Protein AF-A0A1G9JLZ9-F1 (afdb_monomer)

Solvent-accessible surface area (backbone atoms only — not comparable to full-atom values): 5980 Å² total; per-residue (Å²): 136,83,81,72,83,69,82,72,76,79,80,68,95,63,79,47,75,65,56,54,49,48,47,47,46,58,62,64,36,77,66,38,57,78,72,35,96,58,37,67,63,52,47,47,52,51,49,51,51,53,50,55,42,47,72,75,42,75,83,40,65,69,58,53,49,48,54,51,50,44,52,74,72,15,72,65,51,43,52,50,57,49,56,68,54,56,77,74,61,74,79,76,82,76,78,130

Sequence (96 aa):
MEPYGLRALRRLGGATPQERNWARITLLDPAARRLFVDWEAKASDVVGHLRLDAGLHVADPLLAALVGELSMKSADFRRLWAAHDVKRDWSAATRD

Radius of gyration: 15.08 Å; Cα contacts (8 Å, |Δi|>4): 53; chains: 1; bounding box: 37×41×34 Å

Organism: NCBI:txid633440

Foldseek 3Di:
DDPDPPVPVPDDDADDPVLLVVLCCLFQPPVNVVVDPCSLVVNLVSLVVLVVRCVVCVPDVVSVVSLVVSCVRGPSSVVSNVVVVCVVPPPPPDDD

Nearest PDB structures (foldseek):
  6z3m-assembly3_O  TM=4.760E-01  e=6.001E+00  Homo sapiens
  7p3w-assembly1_G  TM=2.735E-01  e=9.515E+00  Acinetobacter baumannii ATCC 17978

InterPro domains:
  IPR041413 MmyB-like transcription regulator ligand binding [PF17765] (11-90)

pLDDT: mean 72.27, std 16.94, range [36.22, 91.0]

Secondary structure (DSSP, 8-state):
-----TTS-TTSSS--HHHHHHHHHHHH-TTHHHH-TTHHHHHHHHHHHHHHHHHH-TT-HHHHHHHHHHHHH-HHHHHHHHHHHHTTSTTSS---

Mean predicted aligned error: 10.76 Å

Structure (mmCIF, N/CA/C/O backbone):
data_AF-A0A1G9JLZ9-F1
#
_entry.id   AF-A0A1G9JLZ9-F1
#
loop_
_atom_site.group_PDB
_atom_site.id
_atom_site.type_symbol
_atom_site.label_atom_id
_atom_site.label_alt_id
_atom_site.label_comp_id
_atom_site.label_asym_id
_atom_site.label_entity_id
_atom_site.label_seq_id
_atom_site.pdbx_PDB_ins_code
_atom_site.Cartn_x
_atom_site.Cartn_y
_atom_site.Cartn_z
_atom_site.occupancy
_atom_site.B_iso_or_equiv
_atom_site.auth_seq_id
_atom_site.auth_comp_id
_atom_site.auth_asym_id
_atom_site.auth_atom_id
_atom_site.pdbx_PDB_model_num
ATOM 1 N N . MET A 1 1 ? -23.774 2.388 -14.993 1.00 41.47 1 MET A N 1
ATOM 2 C CA . MET A 1 1 ? -22.897 2.596 -13.824 1.00 41.47 1 MET A CA 1
ATOM 3 C C . MET A 1 1 ? -21.502 2.200 -14.273 1.00 41.47 1 MET A C 1
ATOM 5 O O . MET A 1 1 ? -21.123 1.049 -14.141 1.00 41.47 1 MET A O 1
ATOM 9 N N . GLU A 1 2 ? -20.825 3.119 -14.959 1.00 36.22 2 GLU A N 1
ATOM 10 C CA . GLU A 1 2 ? -19.476 2.906 -15.502 1.00 36.22 2 GLU A CA 1
ATOM 11 C C . GLU A 1 2 ? -18.484 2.899 -14.325 1.00 36.22 2 GLU A C 1
ATOM 13 O O . GLU A 1 2 ? -18.389 3.916 -13.630 1.00 36.22 2 GLU A O 1
ATOM 18 N N . PRO A 1 3 ? -17.790 1.787 -14.019 1.00 44.75 3 PRO A N 1
ATOM 19 C CA . PRO A 1 3 ? -16.928 1.728 -12.854 1.00 44.75 3 PRO A CA 1
ATOM 20 C C . PRO A 1 3 ? -15.612 2.419 -13.203 1.00 44.75 3 PRO A C 1
ATOM 22 O O . PRO A 1 3 ? -14.842 1.928 -14.018 1.00 44.75 3 PRO A O 1
ATOM 25 N N . TYR A 1 4 ? -15.388 3.580 -12.589 1.00 50.56 4 TYR A N 1
ATOM 26 C CA . TYR A 1 4 ? -14.087 4.228 -12.429 1.00 50.56 4 TYR A CA 1
ATOM 27 C C . TYR A 1 4 ? -13.182 4.174 -13.666 1.00 50.56 4 TYR A C 1
ATOM 29 O O . TYR A 1 4 ? -12.322 3.304 -13.800 1.00 50.56 4 TYR A O 1
ATOM 37 N N . GLY A 1 5 ? -13.343 5.177 -14.534 1.00 40.62 5 GLY A N 1
ATOM 38 C CA . GLY A 1 5 ? -12.461 5.500 -15.657 1.00 40.62 5 GLY A CA 1
ATOM 39 C C . GLY A 1 5 ? -11.018 5.833 -15.245 1.00 40.62 5 GLY A C 1
ATOM 40 O O . GLY A 1 5 ? -10.514 6.919 -15.513 1.00 40.62 5 GLY A O 1
ATOM 41 N N . LEU A 1 6 ? -10.317 4.864 -14.658 1.00 50.72 6 LEU A N 1
ATOM 42 C CA . LEU A 1 6 ? -8.906 4.899 -14.265 1.00 50.72 6 LEU A CA 1
ATOM 43 C C . LEU A 1 6 ? -7.952 4.699 -15.452 1.00 50.72 6 LEU A C 1
ATOM 45 O O . LEU A 1 6 ? -6.741 4.612 -15.281 1.00 50.72 6 LEU A O 1
ATOM 49 N N . ARG A 1 7 ? -8.464 4.697 -16.688 1.00 48.69 7 ARG A N 1
ATOM 50 C CA . ARG A 1 7 ? -7.626 4.721 -17.896 1.00 48.69 7 ARG A CA 1
ATOM 51 C C . ARG A 1 7 ? -7.025 6.102 -18.200 1.00 48.69 7 ARG A C 1
ATOM 53 O O . ARG A 1 7 ? -6.160 6.184 -19.069 1.00 48.69 7 ARG A O 1
ATOM 60 N N . ALA A 1 8 ? -7.421 7.158 -17.480 1.00 46.31 8 ALA A N 1
ATOM 61 C CA . ALA A 1 8 ? -6.963 8.529 -17.731 1.00 46.31 8 ALA A CA 1
ATOM 62 C C . ALA A 1 8 ? -5.862 9.056 -16.781 1.00 46.31 8 ALA A C 1
ATOM 64 O O . ALA A 1 8 ? -5.228 10.051 -17.116 1.00 46.31 8 ALA A O 1
ATOM 65 N N . LEU A 1 9 ? -5.537 8.385 -15.665 1.00 48.50 9 LEU A N 1
ATOM 66 C CA . LEU A 1 9 ? -4.440 8.811 -14.763 1.00 48.50 9 LEU A CA 1
ATOM 67 C C . LEU A 1 9 ? -3.040 8.359 -15.232 1.00 48.50 9 LEU A C 1
ATOM 69 O O . LEU A 1 9 ? -2.060 8.395 -14.496 1.00 48.50 9 LEU A O 1
ATOM 73 N N . ARG A 1 10 ? -2.920 7.957 -16.499 1.00 46.97 10 ARG A N 1
ATOM 74 C CA . ARG A 1 10 ? -1.705 7.405 -17.110 1.00 46.97 10 ARG A CA 1
ATOM 75 C C . ARG A 1 10 ? -0.781 8.486 -17.689 1.00 46.97 10 ARG A C 1
ATOM 77 O O . ARG A 1 10 ? -0.418 8.384 -18.863 1.00 46.97 10 ARG A O 1
ATOM 84 N N . ARG A 1 11 ? -0.389 9.524 -16.931 1.00 44.38 11 ARG A N 1
ATOM 85 C CA . ARG A 1 11 ? 0.697 10.398 -17.438 1.00 44.38 11 ARG A CA 1
ATOM 86 C C . ARG A 1 11 ? 1.648 11.097 -16.466 1.00 44.38 11 ARG A C 1
ATOM 88 O O . ARG A 1 11 ? 2.628 11.632 -16.966 1.00 44.38 11 ARG A O 1
ATOM 95 N N . LEU A 1 12 ? 1.486 11.086 -15.147 1.00 40.50 12 LEU A N 1
ATOM 96 C CA . LEU A 1 12 ? 2.482 11.734 -14.280 1.00 40.50 12 LEU A CA 1
ATOM 97 C C . LEU A 1 12 ? 2.654 10.964 -12.969 1.00 40.50 12 LEU A C 1
ATOM 99 O O . LEU A 1 12 ? 1.774 10.994 -12.123 1.00 40.50 12 LEU A O 1
ATOM 103 N N . GLY A 1 13 ? 3.819 10.350 -12.777 1.00 49.09 13 GLY A N 1
ATOM 104 C CA . GLY A 1 13 ? 4.686 10.918 -11.751 1.00 49.09 13 GLY A CA 1
ATOM 105 C C . GLY A 1 13 ? 4.351 10.679 -10.282 1.00 49.09 13 GLY A C 1
ATOM 106 O O . GLY A 1 13 ? 4.620 11.590 -9.510 1.00 49.09 13 GLY A O 1
ATOM 107 N N . GLY A 1 14 ? 3.785 9.540 -9.886 1.00 54.97 14 GLY A N 1
ATOM 108 C CA . GLY A 1 14 ? 3.763 9.106 -8.487 1.00 54.97 14 GLY A CA 1
ATOM 109 C C . GLY A 1 14 ? 2.366 8.908 -7.912 1.00 54.97 14 GLY A C 1
ATOM 110 O O . GLY A 1 14 ? 1.458 9.707 -8.142 1.00 54.97 14 GLY A O 1
ATOM 111 N N . ALA A 1 15 ? 2.212 7.846 -7.119 1.00 60.59 15 ALA A N 1
ATOM 112 C CA . ALA A 1 15 ? 1.000 7.588 -6.357 1.00 60.59 15 ALA A CA 1
ATOM 113 C C . ALA A 1 15 ? 0.588 8.842 -5.571 1.00 60.59 15 ALA A C 1
ATOM 115 O O . ALA A 1 15 ? 1.348 9.361 -4.743 1.00 60.59 15 ALA A O 1
ATOM 116 N N . THR A 1 16 ? -0.630 9.316 -5.811 1.00 65.25 16 THR A N 1
ATOM 117 C CA . THR A 1 16 ? -1.213 10.451 -5.099 1.00 65.25 16 THR A CA 1
ATOM 118 C C . THR A 1 16 ? -1.244 10.176 -3.589 1.00 65.25 16 THR A C 1
ATOM 120 O O . THR A 1 16 ? -1.320 9.017 -3.162 1.00 65.25 16 THR A O 1
ATOM 123 N N . PRO A 1 17 ? -1.229 11.207 -2.724 1.00 66.19 17 PRO A N 1
ATOM 124 C CA . PRO A 1 17 ? -1.391 11.025 -1.277 1.00 66.19 17 PRO A CA 1
ATOM 125 C C . PRO A 1 17 ? -2.606 10.157 -0.910 1.00 66.19 17 PRO A C 1
ATOM 127 O O . PRO A 1 17 ? -2.571 9.397 0.056 1.00 66.19 17 PRO A O 1
ATOM 130 N N . GLN A 1 18 ? -3.664 10.234 -1.716 1.00 63.59 18 GLN A N 1
ATOM 131 C CA . GLN A 1 18 ? -4.880 9.445 -1.596 1.00 63.59 18 GLN A CA 1
ATOM 132 C C . GLN A 1 18 ? -4.625 7.957 -1.868 1.00 63.59 18 GLN A C 1
ATOM 134 O O . GLN A 1 18 ? -5.040 7.128 -1.062 1.00 63.59 18 GLN A O 1
ATOM 139 N N . GLU A 1 19 ? -3.907 7.606 -2.937 1.00 65.44 19 GLU A N 1
ATOM 140 C CA . GLU A 1 19 ? -3.526 6.215 -3.238 1.00 65.44 19 GLU A CA 1
ATOM 141 C C . GLU A 1 19 ? -2.606 5.632 -2.158 1.00 65.44 19 GLU A C 1
ATOM 143 O O . GLU A 1 19 ? -2.791 4.495 -1.716 1.00 65.44 19 GLU A O 1
ATOM 148 N N . ARG A 1 20 ? -1.669 6.438 -1.646 1.00 69.56 20 ARG A N 1
ATOM 149 C CA . ARG A 1 20 ? -0.782 6.043 -0.539 1.00 69.56 20 ARG A CA 1
ATOM 150 C C . ARG A 1 20 ? -1.554 5.789 0.755 1.00 69.56 20 ARG A C 1
ATOM 152 O O . ARG A 1 20 ? -1.274 4.827 1.470 1.00 69.56 20 ARG A O 1
ATOM 159 N N . ASN A 1 21 ? -2.544 6.628 1.054 1.00 75.00 21 ASN A N 1
ATOM 160 C CA . ASN A 1 21 ? -3.432 6.425 2.197 1.00 75.00 21 ASN A CA 1
ATOM 161 C C . ASN A 1 21 ? -4.307 5.182 2.020 1.00 75.00 21 ASN A C 1
ATOM 163 O O . ASN A 1 21 ? -4.458 4.409 2.962 1.00 75.00 21 ASN A O 1
ATOM 167 N N . TRP A 1 22 ? -4.811 4.936 0.812 1.00 75.50 22 TRP A N 1
ATOM 168 C CA . TRP A 1 22 ? -5.576 3.731 0.495 1.00 75.50 22 TRP A CA 1
ATOM 169 C C . TRP A 1 22 ? -4.774 2.446 0.695 1.00 75.50 22 TRP A C 1
ATOM 171 O O . TRP A 1 22 ? -5.311 1.470 1.227 1.00 75.50 22 TRP A O 1
ATOM 181 N N . ALA A 1 23 ? -3.486 2.447 0.340 1.00 80.69 23 ALA A N 1
ATOM 182 C CA . ALA A 1 23 ? -2.605 1.317 0.606 1.00 80.69 23 ALA A CA 1
ATOM 183 C C . ALA A 1 23 ? -2.440 1.052 2.107 1.00 80.69 23 ALA A C 1
ATOM 185 O O . ALA A 1 23 ? -2.571 -0.091 2.545 1.00 80.69 23 ALA A O 1
ATOM 186 N N . ARG A 1 24 ? -2.230 2.104 2.909 1.00 83.38 24 ARG A N 1
ATOM 187 C CA . ARG A 1 24 ? -2.156 1.980 4.373 1.00 83.38 24 ARG A CA 1
ATOM 188 C C . ARG A 1 24 ? -3.452 1.438 4.963 1.00 83.38 24 ARG A C 1
ATOM 190 O O . ARG A 1 24 ? -3.397 0.497 5.741 1.00 83.38 24 ARG A O 1
ATOM 197 N N . ILE A 1 25 ? -4.601 1.979 4.563 1.00 82.00 25 ILE A N 1
ATOM 198 C CA . ILE A 1 25 ? -5.910 1.523 5.052 1.00 82.00 25 ILE A CA 1
ATOM 199 C C . ILE A 1 25 ? -6.118 0.049 4.697 1.00 82.00 25 ILE A C 1
ATOM 201 O O . ILE A 1 25 ? -6.430 -0.758 5.560 1.00 82.00 25 ILE A O 1
ATOM 205 N N . THR A 1 26 ? -5.878 -0.335 3.444 1.00 82.81 26 THR A N 1
ATOM 206 C CA . THR A 1 26 ? -6.145 -1.707 2.991 1.00 82.81 26 THR A CA 1
ATOM 207 C C . THR A 1 26 ? -5.220 -2.731 3.659 1.00 82.81 26 THR A C 1
ATOM 209 O O . THR A 1 26 ? -5.666 -3.831 3.975 1.00 82.81 26 THR A O 1
ATOM 212 N N . LEU A 1 27 ? -3.942 -2.396 3.874 1.00 82.19 27 LEU A N 1
ATOM 213 C CA . LEU A 1 27 ? -2.911 -3.359 4.292 1.00 82.19 27 LEU A CA 1
ATOM 214 C C . LEU A 1 27 ? -2.548 -3.313 5.782 1.00 82.19 27 LEU A C 1
ATOM 216 O O . LEU A 1 27 ? -2.017 -4.306 6.285 1.00 82.19 27 LEU A O 1
ATOM 220 N N . LEU A 1 28 ? -2.773 -2.183 6.462 1.00 82.75 28 LEU A N 1
ATOM 221 C CA . LEU A 1 28 ? -2.418 -1.984 7.874 1.00 82.75 28 LEU A CA 1
ATOM 222 C C . LEU A 1 28 ? -3.629 -1.978 8.805 1.00 82.75 28 LEU A C 1
ATOM 224 O O . LEU A 1 28 ? -3.461 -2.285 9.983 1.00 82.75 28 LEU A O 1
ATOM 228 N N . ASP A 1 29 ? -4.823 -1.637 8.314 1.00 81.25 29 ASP A N 1
ATOM 229 C CA . ASP A 1 29 ? -6.022 -1.641 9.149 1.00 81.25 29 ASP A CA 1
ATOM 230 C C . ASP A 1 29 ? -6.623 -3.060 9.220 1.00 81.25 29 ASP A C 1
ATOM 232 O O . ASP A 1 29 ? -7.115 -3.582 8.213 1.00 81.25 29 ASP A O 1
ATOM 236 N N . PRO A 1 30 ? -6.635 -3.715 10.396 1.00 73.62 30 PRO A N 1
ATOM 237 C CA . PRO A 1 30 ? -7.268 -5.021 10.547 1.00 73.62 30 PRO A CA 1
ATOM 238 C C . PRO A 1 30 ? -8.785 -4.980 10.299 1.00 73.62 30 PRO A C 1
ATOM 240 O O . PRO A 1 30 ? -9.366 -6.009 9.946 1.00 73.62 30 PRO A O 1
ATOM 243 N N . ALA A 1 31 ? -9.440 -3.822 10.440 1.00 77.06 31 ALA A N 1
ATOM 244 C CA . ALA A 1 31 ? -10.852 -3.650 10.115 1.00 77.06 31 ALA A CA 1
ATOM 245 C C . ALA A 1 31 ? -11.107 -3.691 8.601 1.00 77.06 31 ALA A C 1
ATOM 247 O O . ALA A 1 31 ? -12.165 -4.165 8.182 1.00 77.06 31 ALA A O 1
ATOM 248 N N . ALA A 1 32 ? -10.131 -3.305 7.769 1.00 75.94 32 ALA A N 1
ATOM 249 C CA . ALA A 1 32 ? -10.259 -3.377 6.313 1.00 75.94 32 ALA A CA 1
ATOM 250 C C . ALA A 1 32 ? -10.490 -4.817 5.826 1.00 75.94 32 ALA A C 1
ATOM 252 O O . ALA A 1 32 ? -11.252 -5.034 4.884 1.00 75.94 32 ALA A O 1
ATOM 253 N N . ARG A 1 33 ? -9.931 -5.818 6.522 1.00 74.25 33 ARG A N 1
ATOM 254 C CA . ARG A 1 33 ? -10.174 -7.245 6.228 1.00 74.25 33 ARG A CA 1
ATOM 255 C C . ARG A 1 33 ? -11.629 -7.663 6.375 1.00 74.25 33 ARG A C 1
ATOM 257 O O . ARG A 1 33 ? -12.052 -8.614 5.735 1.00 74.25 33 ARG A O 1
ATOM 264 N N . ARG A 1 34 ? -12.375 -6.986 7.247 1.00 76.94 34 ARG A N 1
ATOM 265 C CA . ARG A 1 34 ? -13.797 -7.263 7.495 1.00 76.94 34 ARG A CA 1
ATOM 266 C C . ARG A 1 34 ? -14.711 -6.444 6.587 1.00 76.94 34 ARG A C 1
ATOM 268 O O . ARG A 1 34 ? -15.889 -6.757 6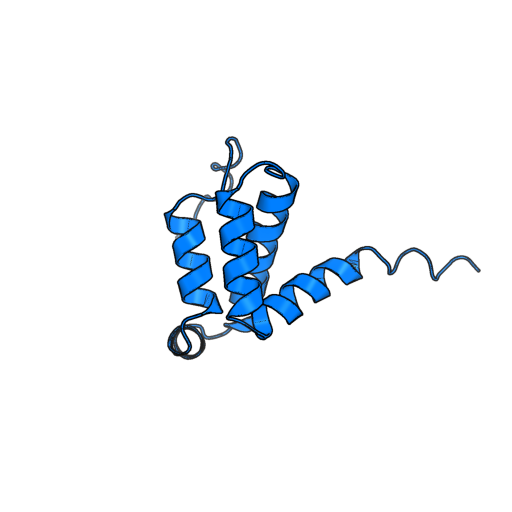.476 1.00 76.94 34 ARG A O 1
ATOM 275 N N . LEU A 1 35 ? -14.173 -5.391 5.977 1.00 76.12 35 LEU A N 1
ATOM 276 C CA . LEU A 1 35 ? -14.898 -4.452 5.123 1.00 76.12 35 LEU A CA 1
ATOM 277 C C . LEU A 1 35 ? -14.967 -4.921 3.666 1.00 76.12 35 LEU A C 1
ATOM 279 O O . LEU A 1 35 ? -15.942 -4.632 2.976 1.00 76.12 35 LEU A O 1
ATOM 283 N N . PHE A 1 36 ? -13.951 -5.649 3.200 1.00 70.81 36 PHE A N 1
ATOM 284 C CA . PHE A 1 36 ? -13.913 -6.195 1.846 1.00 70.81 36 PHE A CA 1
ATOM 285 C C . PHE A 1 36 ? -14.297 -7.673 1.836 1.00 70.81 36 PHE A C 1
ATOM 287 O O . PHE A 1 36 ? -13.700 -8.477 2.544 1.00 70.81 36 PHE A O 1
ATOM 294 N N . VAL A 1 37 ? -15.262 -8.025 0.979 1.00 75.94 37 VAL A N 1
ATOM 295 C CA . VAL A 1 37 ? -15.693 -9.417 0.748 1.00 75.94 37 VAL A CA 1
ATOM 296 C C . VAL A 1 37 ? -14.533 -10.278 0.238 1.00 75.94 37 VAL A C 1
ATOM 298 O O . VAL A 1 37 ? -14.382 -11.413 0.671 1.00 75.94 37 VAL A O 1
ATOM 301 N N . ASP A 1 38 ? -13.689 -9.714 -0.632 1.00 83.56 38 ASP A N 1
ATOM 302 C CA . ASP A 1 38 ? -12.467 -10.349 -1.136 1.00 83.56 38 ASP A CA 1
ATOM 303 C C . ASP A 1 38 ? -11.256 -9.438 -0.882 1.00 83.56 38 ASP A C 1
ATOM 305 O O . ASP A 1 38 ? -10.733 -8.742 -1.761 1.00 83.56 38 ASP A O 1
ATOM 309 N N . TRP A 1 39 ? -10.868 -9.361 0.393 1.00 85.38 39 TRP A N 1
ATOM 310 C CA . TRP A 1 39 ? -9.747 -8.533 0.831 1.00 85.38 39 TRP A CA 1
ATOM 311 C C . TRP A 1 39 ? -8.424 -8.954 0.184 1.00 85.38 39 TRP A C 1
ATOM 313 O O . TRP A 1 39 ? -7.615 -8.089 -0.140 1.00 85.38 39 TRP A O 1
ATOM 323 N N . GLU A 1 40 ? -8.202 -10.252 -0.033 1.00 84.06 40 GLU A N 1
ATOM 324 C CA . GLU A 1 40 ? -6.946 -10.751 -0.599 1.00 84.06 40 GLU A CA 1
ATOM 325 C C . GLU A 1 40 ? -6.782 -10.307 -2.060 1.00 84.06 40 GLU A C 1
ATOM 327 O O . GLU A 1 40 ? -5.728 -9.773 -2.424 1.00 84.06 40 GLU A O 1
ATOM 332 N N . ALA A 1 41 ? -7.842 -10.402 -2.873 1.00 83.56 41 ALA A N 1
ATOM 333 C CA . ALA A 1 41 ? -7.832 -9.868 -4.234 1.00 83.56 41 ALA A CA 1
ATOM 334 C C . ALA A 1 41 ? -7.592 -8.349 -4.245 1.00 83.56 41 ALA A C 1
ATOM 336 O O . ALA A 1 41 ? -6.776 -7.848 -5.024 1.00 83.56 41 ALA A O 1
ATOM 337 N N . LYS A 1 42 ? -8.247 -7.610 -3.338 1.00 83.19 42 LYS A N 1
ATOM 338 C CA . LYS A 1 42 ? -8.075 -6.155 -3.228 1.00 83.19 42 LYS A CA 1
ATOM 339 C C . LYS A 1 42 ? -6.660 -5.766 -2.795 1.00 83.19 42 LYS A C 1
ATOM 341 O O . LYS A 1 42 ? -6.084 -4.835 -3.353 1.00 83.19 42 LYS A O 1
ATOM 346 N N . ALA A 1 43 ? -6.092 -6.478 -1.828 1.00 86.06 43 ALA A N 1
ATOM 347 C CA . ALA A 1 43 ? -4.730 -6.267 -1.359 1.00 86.06 43 ALA A CA 1
ATOM 348 C C . ALA A 1 43 ? -3.712 -6.564 -2.470 1.00 86.06 43 ALA A C 1
ATOM 350 O O . ALA A 1 43 ? -2.778 -5.787 -2.660 1.00 86.06 43 ALA A O 1
ATOM 351 N N . SER A 1 44 ? -3.919 -7.631 -3.249 1.00 85.81 44 SER A N 1
ATOM 352 C CA . SER A 1 44 ? -3.066 -7.953 -4.398 1.00 85.81 44 SER A CA 1
ATOM 353 C C . SER A 1 44 ? -3.107 -6.866 -5.481 1.00 85.81 44 SER A C 1
ATOM 355 O O . SER A 1 44 ? -2.059 -6.515 -6.020 1.00 85.81 44 SER A O 1
ATOM 357 N N . ASP A 1 45 ? -4.280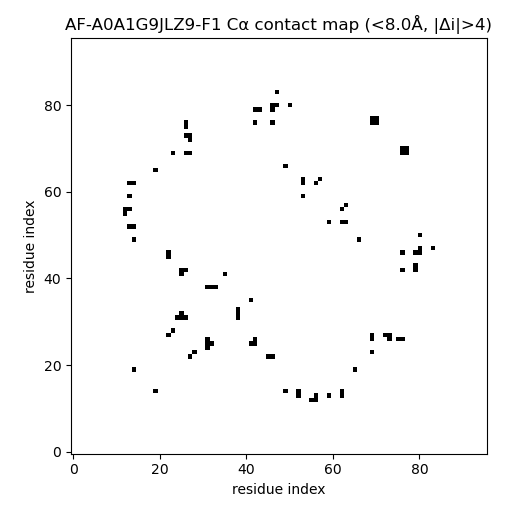 -6.305 -5.784 1.00 84.38 45 ASP A N 1
ATOM 358 C CA . ASP A 1 45 ? -4.433 -5.202 -6.748 1.00 84.38 45 ASP A CA 1
ATOM 359 C C . ASP A 1 45 ? -3.666 -3.944 -6.302 1.00 84.38 45 ASP A C 1
ATOM 361 O O . ASP A 1 45 ? -2.863 -3.382 -7.049 1.00 84.38 45 ASP A O 1
ATOM 365 N N . VAL A 1 46 ? -3.825 -3.556 -5.032 1.00 85.56 46 VAL A N 1
ATOM 366 C CA . VAL A 1 46 ? -3.102 -2.425 -4.423 1.00 85.56 46 VAL A CA 1
ATOM 367 C C . VAL A 1 46 ? -1.586 -2.637 -4.464 1.00 85.56 46 VAL A C 1
ATOM 369 O O . VAL A 1 46 ? -0.840 -1.725 -4.822 1.00 85.56 46 VAL A O 1
ATOM 372 N N . VAL A 1 47 ? -1.118 -3.841 -4.124 1.00 87.88 47 VAL A N 1
ATOM 373 C CA . VAL A 1 47 ? 0.306 -4.208 -4.183 1.00 87.88 47 VAL A CA 1
ATOM 374 C C . VAL A 1 47 ? 0.836 -4.139 -5.617 1.00 87.88 47 VAL A C 1
ATOM 376 O O . VAL A 1 47 ? 1.928 -3.613 -5.838 1.00 87.88 47 VAL A O 1
ATOM 379 N N . GLY A 1 48 ? 0.058 -4.609 -6.596 1.00 85.31 48 GLY A N 1
ATOM 380 C CA . GLY A 1 48 ? 0.401 -4.529 -8.016 1.00 85.31 48 GLY A CA 1
ATOM 381 C C . GLY A 1 48 ? 0.580 -3.088 -8.497 1.00 85.31 48 GLY A C 1
ATOM 382 O O . GLY A 1 48 ? 1.582 -2.777 -9.146 1.00 85.31 48 GLY A O 1
ATOM 383 N N . HIS A 1 49 ? -0.332 -2.189 -8.118 1.00 82.00 49 HIS A N 1
ATOM 384 C CA . HIS A 1 49 ? -0.225 -0.764 -8.442 1.00 82.00 49 HIS A CA 1
ATOM 385 C C . HIS A 1 49 ? 1.000 -0.105 -7.801 1.00 82.00 49 HIS A C 1
ATOM 387 O O . HIS A 1 49 ? 1.746 0.587 -8.493 1.00 82.00 49 HIS A O 1
ATOM 393 N N . LEU A 1 50 ? 1.266 -0.364 -6.516 1.00 84.50 50 LEU A N 1
ATOM 394 C CA . LEU A 1 50 ? 2.458 0.163 -5.840 1.00 84.50 50 LEU A CA 1
ATOM 395 C C . LEU A 1 50 ? 3.756 -0.303 -6.502 1.00 84.50 50 LEU A C 1
ATOM 397 O O . LEU A 1 50 ? 4.717 0.458 -6.580 1.00 84.50 50 LEU A O 1
ATOM 401 N N . ARG A 1 51 ? 3.797 -1.544 -6.990 1.00 84.00 51 ARG A N 1
ATOM 402 C CA . ARG A 1 51 ? 4.981 -2.089 -7.656 1.00 84.00 51 ARG A CA 1
ATOM 403 C C . ARG A 1 51 ? 5.195 -1.489 -9.042 1.00 84.00 51 ARG A C 1
ATOM 405 O O . ARG A 1 51 ? 6.336 -1.208 -9.404 1.00 84.00 51 ARG A O 1
ATOM 412 N N . LEU A 1 52 ? 4.117 -1.253 -9.794 1.00 83.75 52 LEU A N 1
ATOM 413 C CA . LEU A 1 52 ? 4.184 -0.506 -11.050 1.00 83.75 52 LEU A CA 1
ATOM 414 C C . LEU A 1 52 ? 4.719 0.911 -10.805 1.00 83.75 52 LEU A C 1
ATOM 416 O O . LEU A 1 52 ? 5.640 1.339 -11.496 1.00 83.75 52 LEU A O 1
ATOM 420 N N . ASP A 1 53 ? 4.190 1.601 -9.793 1.00 81.62 53 ASP A N 1
ATOM 421 C CA . ASP A 1 53 ? 4.632 2.948 -9.430 1.00 81.62 53 ASP A CA 1
ATOM 422 C C . ASP A 1 53 ? 6.108 2.956 -9.002 1.00 81.62 53 ASP A C 1
ATOM 424 O O . ASP A 1 53 ? 6.870 3.812 -9.442 1.00 81.62 53 ASP A O 1
ATOM 428 N N . ALA A 1 54 ? 6.549 1.950 -8.236 1.00 83.50 54 ALA A N 1
ATOM 429 C CA . ALA A 1 54 ? 7.940 1.819 -7.791 1.00 83.50 54 ALA A CA 1
ATOM 430 C C . ALA A 1 54 ? 8.913 1.568 -8.950 1.00 83.50 54 ALA A C 1
ATOM 432 O O . ALA A 1 54 ? 10.050 2.035 -8.913 1.00 83.50 54 ALA A O 1
ATOM 433 N N . GLY A 1 55 ? 8.465 0.865 -9.994 1.00 83.25 55 GLY A N 1
ATOM 434 C CA . GLY A 1 55 ? 9.241 0.672 -11.219 1.00 83.25 55 GLY A CA 1
ATOM 435 C C . GLY A 1 55 ? 9.337 1.931 -12.087 1.00 83.25 55 GLY A C 1
ATOM 436 O O . GLY A 1 55 ? 10.344 2.124 -12.764 1.00 83.25 55 GLY A O 1
ATOM 437 N N . LEU A 1 56 ? 8.313 2.789 -12.068 1.00 81.12 56 LEU A N 1
ATOM 438 C CA . LEU A 1 56 ? 8.277 4.039 -12.836 1.00 81.12 56 LEU A CA 1
ATOM 439 C C . LEU A 1 56 ? 8.977 5.200 -12.112 1.00 81.12 56 LEU A C 1
ATOM 441 O O . LEU A 1 56 ? 9.552 6.070 -12.764 1.00 81.12 56 LEU A O 1
ATOM 445 N N . HIS A 1 57 ? 8.966 5.196 -10.778 1.00 81.06 57 HIS A N 1
ATOM 446 C CA . HIS A 1 57 ? 9.466 6.276 -9.925 1.00 81.06 57 HIS A CA 1
ATOM 447 C C . HIS A 1 57 ? 10.539 5.776 -8.950 1.00 81.06 57 HIS A C 1
ATOM 449 O O . HIS A 1 57 ? 10.464 6.004 -7.746 1.00 81.06 57 HIS A O 1
ATOM 455 N N . VAL A 1 58 ? 11.574 5.111 -9.477 1.00 75.12 58 VAL A N 1
ATOM 456 C CA . VAL A 1 58 ? 12.663 4.507 -8.677 1.00 75.12 58 VAL A CA 1
ATOM 457 C C . VAL A 1 58 ? 13.385 5.502 -7.753 1.00 75.12 58 VAL A C 1
ATOM 459 O O . VAL A 1 58 ? 13.934 5.113 -6.727 1.00 75.12 58 VAL A O 1
ATOM 462 N N . ALA A 1 59 ? 13.370 6.790 -8.102 1.00 81.31 59 ALA A N 1
ATOM 463 C CA 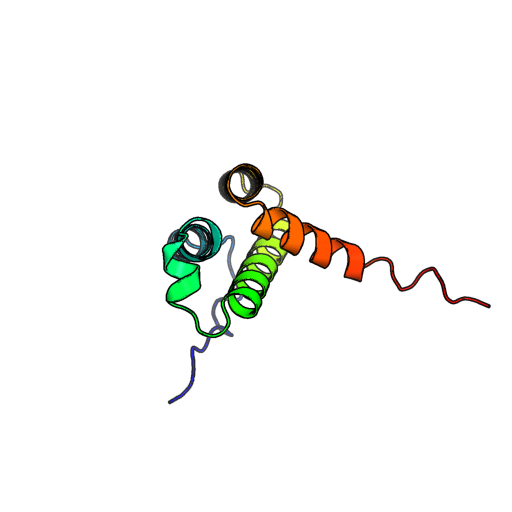. ALA A 1 59 ? 13.995 7.864 -7.336 1.00 81.31 59 ALA A CA 1
ATOM 464 C C . ALA A 1 59 ? 13.015 8.633 -6.427 1.00 81.31 59 ALA A C 1
ATOM 466 O O . ALA A 1 59 ? 13.405 9.663 -5.883 1.00 81.31 59 ALA A O 1
ATOM 467 N N . ASP A 1 60 ? 11.761 8.185 -6.263 1.00 82.62 60 ASP A N 1
ATOM 468 C CA . ASP A 1 60 ? 10.805 8.824 -5.349 1.00 82.62 60 ASP A CA 1
ATOM 469 C C . ASP A 1 60 ? 11.015 8.324 -3.902 1.00 82.62 60 ASP A C 1
ATOM 471 O O . ASP A 1 60 ? 10.623 7.198 -3.561 1.00 82.62 60 ASP A O 1
ATOM 475 N N . PRO A 1 61 ? 11.592 9.152 -3.007 1.00 82.44 61 PRO A N 1
ATOM 476 C CA . PRO A 1 61 ? 11.860 8.750 -1.630 1.00 82.44 61 PRO A CA 1
ATOM 477 C C . PRO A 1 61 ? 10.579 8.520 -0.823 1.00 82.44 61 PRO A C 1
ATOM 479 O O . PRO A 1 61 ? 10.587 7.747 0.134 1.00 82.44 61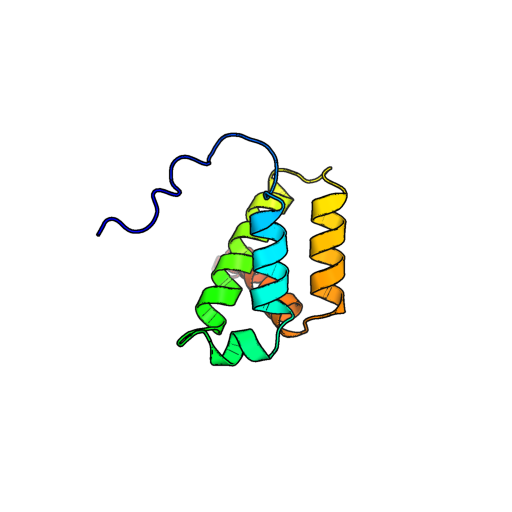 PRO A O 1
ATOM 482 N N . LEU A 1 62 ? 9.466 9.162 -1.184 1.00 82.44 62 LEU A N 1
ATOM 483 C CA . LEU A 1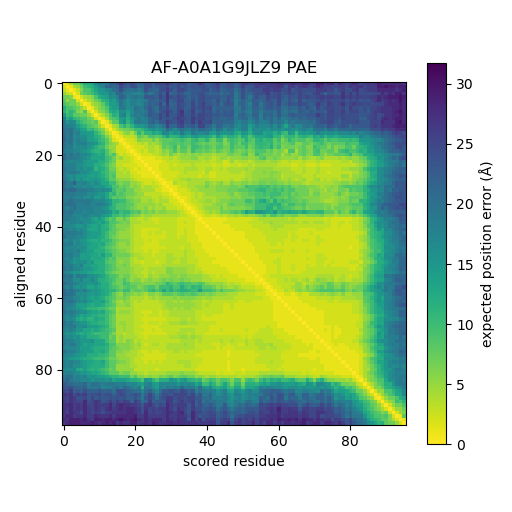 62 ? 8.205 9.001 -0.469 1.00 82.44 62 LEU A CA 1
ATOM 484 C C . LEU A 1 62 ? 7.550 7.659 -0.795 1.00 82.44 62 LEU A C 1
ATOM 486 O O . LEU A 1 62 ? 6.935 7.038 0.075 1.00 82.44 62 LEU A O 1
ATOM 490 N N . LEU A 1 63 ? 7.694 7.205 -2.039 1.00 83.75 63 LEU A N 1
ATOM 491 C CA . LEU A 1 63 ? 7.253 5.881 -2.449 1.00 83.75 63 LEU A CA 1
ATOM 492 C C . LEU A 1 63 ? 8.110 4.792 -1.798 1.00 83.75 63 LEU A C 1
ATOM 494 O O . LEU A 1 63 ? 7.565 3.841 -1.238 1.00 83.75 63 LEU A O 1
ATOM 498 N N . ALA A 1 64 ? 9.434 4.973 -1.779 1.00 85.06 64 ALA A N 1
ATOM 499 C CA . ALA A 1 64 ? 10.344 4.077 -1.069 1.00 85.06 64 ALA A CA 1
ATOM 500 C C . ALA A 1 64 ? 10.013 3.996 0.434 1.00 85.06 64 ALA A C 1
ATOM 502 O O . ALA A 1 64 ? 9.946 2.901 0.997 1.00 85.06 64 ALA A O 1
ATOM 503 N N . ALA A 1 65 ? 9.723 5.134 1.075 1.00 87.44 65 ALA A N 1
ATOM 504 C CA . ALA A 1 65 ? 9.311 5.183 2.476 1.00 87.44 65 ALA A CA 1
ATOM 505 C C . ALA A 1 65 ? 7.983 4.450 2.724 1.00 87.44 65 ALA A C 1
ATOM 507 O O . ALA A 1 65 ? 7.860 3.725 3.711 1.00 87.44 65 ALA A O 1
ATOM 508 N N . LEU A 1 66 ? 7.002 4.589 1.825 1.00 87.19 66 LEU A N 1
ATOM 509 C CA . LEU A 1 66 ? 5.731 3.869 1.919 1.00 87.19 66 LEU A CA 1
ATOM 510 C C . LEU A 1 66 ? 5.927 2.354 1.797 1.00 87.19 66 LEU A C 1
ATOM 512 O O . LEU A 1 66 ? 5.409 1.604 2.621 1.00 87.19 66 LEU A O 1
ATOM 516 N N . VAL A 1 67 ? 6.682 1.897 0.796 1.00 88.56 67 VAL A N 1
ATOM 517 C CA . VAL A 1 67 ? 6.976 0.466 0.618 1.00 88.56 67 VAL A CA 1
ATOM 518 C C . VAL A 1 67 ? 7.725 -0.081 1.834 1.00 88.56 67 VAL A C 1
ATOM 520 O O . VAL A 1 67 ? 7.391 -1.163 2.319 1.00 88.56 67 VAL A O 1
ATOM 523 N N . GLY A 1 68 ? 8.685 0.675 2.375 1.00 89.88 68 GLY A N 1
ATOM 524 C CA . GLY A 1 68 ? 9.397 0.319 3.603 1.00 89.88 68 GLY A CA 1
ATOM 525 C C . GLY A 1 68 ? 8.466 0.206 4.812 1.00 89.88 68 GLY A C 1
ATOM 526 O O . GLY A 1 68 ? 8.499 -0.792 5.532 1.00 89.88 68 GLY A O 1
ATOM 527 N N . GLU A 1 69 ? 7.579 1.182 5.011 1.00 90.75 69 GLU A N 1
ATOM 528 C CA . GLU A 1 69 ? 6.579 1.166 6.080 1.00 90.75 69 GLU A CA 1
ATOM 529 C C . GLU A 1 69 ? 5.664 -0.064 5.989 1.00 90.75 69 GLU A C 1
ATOM 531 O O . GLU A 1 69 ? 5.500 -0.789 6.975 1.00 90.75 69 GLU A O 1
ATOM 536 N N . LEU A 1 70 ? 5.089 -0.319 4.810 1.00 90.06 70 LEU A N 1
ATOM 537 C CA . LEU A 1 70 ? 4.195 -1.455 4.578 1.00 90.06 70 LEU A CA 1
ATOM 538 C C . LEU A 1 70 ? 4.927 -2.788 4.771 1.00 90.06 70 LEU A C 1
ATOM 540 O O . LEU A 1 70 ? 4.383 -3.707 5.385 1.00 90.06 70 LEU A O 1
ATOM 544 N N . SER A 1 71 ? 6.186 -2.866 4.332 1.00 90.19 71 SER A N 1
ATOM 545 C CA . SER A 1 71 ? 7.045 -4.038 4.532 1.00 90.19 71 SER A CA 1
ATOM 546 C C . SER A 1 71 ? 7.308 -4.320 6.003 1.00 90.19 71 SER A C 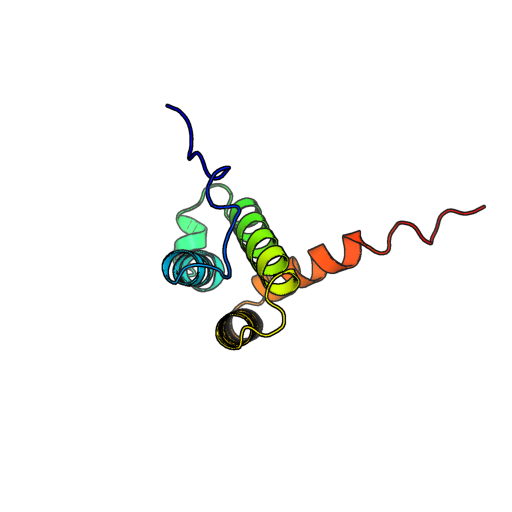1
ATOM 548 O O . SER A 1 71 ? 7.328 -5.484 6.394 1.00 90.19 71 SER A O 1
ATOM 550 N N . MET A 1 72 ? 7.484 -3.298 6.840 1.00 91.00 72 MET A N 1
ATOM 551 C CA . MET A 1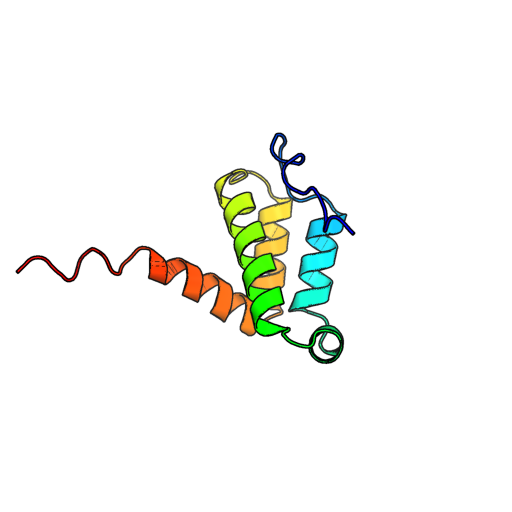 72 ? 7.693 -3.494 8.277 1.00 91.00 72 MET A CA 1
ATOM 552 C C . MET A 1 72 ? 6.400 -3.892 8.994 1.00 91.00 72 MET A C 1
ATOM 554 O O . MET A 1 72 ? 6.410 -4.795 9.830 1.00 91.00 72 MET A O 1
ATOM 558 N N . LYS A 1 73 ? 5.280 -3.245 8.655 1.00 89.06 73 LYS A N 1
ATOM 559 C CA . LYS A 1 73 ? 4.037 -3.333 9.434 1.00 89.06 73 LYS A CA 1
ATOM 560 C C . LYS A 1 73 ? 3.062 -4.425 8.978 1.00 89.06 73 LYS A C 1
ATOM 562 O O . LYS A 1 73 ? 2.181 -4.778 9.754 1.00 89.06 73 LYS A O 1
ATOM 567 N N . SER A 1 74 ? 3.196 -4.976 7.768 1.00 89.00 74 SER A N 1
ATOM 568 C CA . SER A 1 74 ? 2.253 -5.969 7.230 1.00 89.00 74 SER A CA 1
ATOM 569 C C . SER A 1 74 ? 2.963 -7.203 6.673 1.00 89.00 74 SER A C 1
ATOM 571 O O . SER A 1 74 ? 3.692 -7.144 5.682 1.00 89.00 74 SER A O 1
ATOM 573 N N . ALA A 1 75 ? 2.741 -8.355 7.313 1.00 89.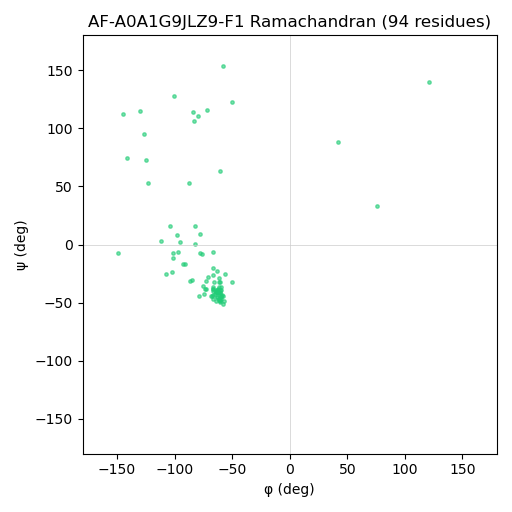12 75 ALA A N 1
ATOM 574 C CA . ALA A 1 75 ? 3.275 -9.633 6.839 1.00 89.12 75 ALA A CA 1
ATOM 575 C C . ALA A 1 75 ? 2.642 -10.052 5.503 1.00 89.12 75 ALA A C 1
ATOM 577 O O . ALA A 1 75 ? 3.333 -10.563 4.623 1.00 89.12 75 ALA A O 1
ATOM 578 N N . ASP A 1 76 ? 1.352 -9.769 5.330 1.00 88.38 76 ASP A N 1
ATOM 579 C CA . ASP A 1 76 ? 0.624 -10.032 4.092 1.00 88.38 76 ASP A CA 1
ATOM 580 C C . ASP A 1 76 ? 1.126 -9.166 2.943 1.00 88.38 76 ASP A C 1
ATOM 582 O O . ASP A 1 76 ? 1.300 -9.675 1.839 1.00 88.38 76 ASP A O 1
ATOM 586 N N . PHE A 1 77 ? 1.464 -7.896 3.203 1.00 89.81 77 PHE A N 1
ATOM 587 C CA . PHE A 1 77 ? 2.132 -7.071 2.197 1.00 89.81 77 PHE A CA 1
ATOM 588 C C . PHE A 1 77 ? 3.433 -7.720 1.728 1.00 89.81 77 PHE A C 1
ATOM 590 O O . PHE A 1 77 ? 3.628 -7.864 0.526 1.00 89.81 77 PHE A O 1
ATOM 597 N N . ARG A 1 78 ? 4.301 -8.167 2.649 1.00 90.81 78 ARG A N 1
ATOM 598 C CA . ARG A 1 78 ? 5.558 -8.841 2.275 1.00 90.81 78 ARG A CA 1
ATOM 599 C C . ARG A 1 78 ? 5.304 -10.086 1.428 1.00 90.81 78 ARG A C 1
ATOM 601 O O . ARG A 1 78 ? 5.976 -10.279 0.418 1.00 90.81 78 ARG A O 1
ATOM 608 N N . ARG A 1 79 ? 4.321 -10.908 1.813 1.00 89.50 79 ARG A N 1
ATOM 609 C CA . ARG A 1 79 ? 3.932 -12.112 1.066 1.00 89.50 79 ARG A CA 1
ATOM 610 C C . ARG A 1 79 ? 3.470 -11.768 -0.350 1.00 89.50 79 ARG A C 1
ATOM 612 O O . ARG A 1 79 ? 3.948 -12.374 -1.302 1.00 89.50 79 ARG A O 1
ATOM 619 N N . LEU A 1 80 ? 2.564 -10.803 -0.492 1.00 89.12 80 LEU A N 1
ATOM 620 C CA . LEU A 1 80 ? 2.029 -10.387 -1.789 1.00 89.12 80 LEU A CA 1
ATOM 621 C C . LEU A 1 80 ? 3.116 -9.732 -2.652 1.00 89.12 80 LEU A C 1
ATOM 623 O O . LEU A 1 80 ? 3.254 -10.062 -3.825 1.00 89.12 80 LEU A O 1
ATOM 627 N N . TRP A 1 81 ? 3.940 -8.866 -2.065 1.00 88.94 81 TRP A N 1
ATOM 628 C CA . TRP A 1 81 ? 5.047 -8.199 -2.750 1.00 88.94 81 TRP A CA 1
ATOM 629 C C . TRP A 1 81 ? 6.074 -9.195 -3.303 1.00 88.94 81 TRP A C 1
ATOM 631 O O . TRP A 1 81 ? 6.533 -9.031 -4.433 1.00 88.94 81 TRP A O 1
ATOM 641 N N . ALA A 1 82 ? 6.395 -10.246 -2.541 1.00 86.88 82 ALA A N 1
ATOM 642 C CA . ALA A 1 82 ? 7.283 -11.324 -2.971 1.00 86.88 82 ALA A CA 1
ATOM 643 C C . ALA A 1 82 ? 6.626 -12.264 -3.997 1.00 86.88 82 ALA A C 1
ATOM 645 O O . ALA A 1 82 ? 7.276 -12.679 -4.947 1.00 86.88 82 ALA A O 1
ATOM 646 N N . ALA A 1 83 ? 5.332 -12.577 -3.867 1.00 81.88 83 ALA A N 1
ATOM 647 C CA . ALA A 1 83 ? 4.629 -13.435 -4.828 1.00 81.88 83 ALA A CA 1
ATOM 648 C C . ALA A 1 83 ? 4.608 -12.842 -6.251 1.00 81.88 83 ALA A C 1
ATOM 650 O O . ALA A 1 83 ? 4.680 -13.574 -7.238 1.00 81.88 83 ALA A O 1
ATOM 651 N N . HIS A 1 84 ? 4.564 -11.511 -6.360 1.00 67.50 84 HIS A N 1
ATOM 652 C CA . HIS A 1 84 ? 4.680 -10.796 -7.637 1.00 67.50 84 HIS A CA 1
ATOM 653 C C . HIS A 1 84 ? 6.124 -10.698 -8.168 1.00 67.50 84 HIS A C 1
ATOM 655 O O . HIS A 1 84 ? 6.320 -10.276 -9.307 1.00 67.50 84 HIS A O 1
ATOM 661 N N . ASP A 1 85 ? 7.129 -11.109 -7.390 1.00 55.81 85 ASP A N 1
ATOM 662 C CA . ASP A 1 85 ? 8.520 -11.290 -7.833 1.00 55.81 85 ASP A CA 1
ATOM 663 C C . ASP A 1 85 ? 8.681 -12.614 -8.603 1.00 55.81 85 ASP A C 1
ATOM 665 O O . ASP A 1 85 ? 9.187 -12.643 -9.723 1.00 55.81 85 ASP A O 1
ATOM 669 N N . VAL A 1 86 ? 8.093 -13.693 -8.072 1.00 51.69 86 VAL A N 1
ATOM 670 C CA . VAL A 1 86 ? 8.232 -15.065 -8.601 1.00 51.69 86 VAL A CA 1
ATOM 671 C C . VAL A 1 86 ? 7.590 -15.251 -9.984 1.00 51.69 86 VAL A C 1
ATOM 673 O O . VAL A 1 86 ? 7.981 -16.137 -10.743 1.00 51.69 86 VAL A O 1
ATOM 676 N N . LYS A 1 87 ? 6.652 -14.382 -10.391 1.00 47.69 87 LYS A N 1
ATOM 677 C CA . LYS A 1 87 ? 6.062 -14.443 -11.743 1.00 47.69 87 LYS A CA 1
ATOM 678 C C . LYS A 1 87 ? 7.049 -14.109 -12.872 1.00 47.69 87 LYS A C 1
ATOM 680 O O . LYS A 1 87 ? 6.680 -14.261 -14.036 1.00 47.69 87 LYS A O 1
ATOM 685 N N . ARG A 1 88 ? 8.280 -13.676 -12.562 1.00 43.28 88 ARG A N 1
ATOM 686 C CA . ARG A 1 88 ? 9.338 -13.424 -13.554 1.00 43.28 88 ARG A CA 1
ATOM 687 C C . ARG A 1 88 ? 10.338 -14.571 -13.738 1.00 43.28 88 ARG A C 1
ATOM 689 O O . ARG A 1 88 ? 11.093 -14.513 -14.703 1.00 43.28 88 ARG A O 1
ATOM 696 N N . ASP A 1 89 ? 10.278 -15.627 -12.922 1.00 43.81 89 ASP A N 1
ATOM 697 C CA . ASP A 1 89 ? 11.261 -16.727 -12.946 1.00 43.81 89 ASP A CA 1
ATOM 698 C C . ASP A 1 89 ? 10.724 -18.086 -13.433 1.00 43.81 89 ASP A C 1
ATOM 700 O O . ASP A 1 89 ? 11.475 -19.056 -13.507 1.00 43.81 89 ASP A O 1
ATOM 704 N N . TRP A 1 90 ? 9.459 -18.196 -13.862 1.00 43.66 90 TRP A N 1
ATOM 705 C CA . TRP A 1 90 ? 8.952 -19.477 -14.395 1.00 43.66 90 TRP A CA 1
ATOM 706 C C . TRP A 1 90 ? 9.291 -19.748 -15.878 1.00 43.66 90 TRP A C 1
ATOM 708 O O . TRP A 1 90 ? 8.974 -20.811 -16.400 1.00 43.66 90 TRP A O 1
ATOM 718 N N . SER A 1 91 ? 10.001 -18.851 -16.570 1.00 47.34 91 SER A N 1
ATOM 719 C CA . SER A 1 91 ? 10.371 -19.060 -17.986 1.00 47.34 91 SER A CA 1
ATOM 720 C C . SER A 1 91 ? 11.767 -19.662 -18.210 1.00 47.34 91 SER A C 1
ATOM 722 O O . SER A 1 91 ? 12.166 -19.830 -19.360 1.00 47.34 91 SER A O 1
ATOM 724 N N . ALA A 1 92 ? 12.522 -19.999 -17.156 1.00 47.75 92 ALA A N 1
ATOM 725 C CA . ALA A 1 92 ? 13.866 -20.583 -17.292 1.00 47.75 92 ALA A CA 1
ATOM 726 C C . ALA A 1 92 ? 13.925 -22.110 -17.078 1.00 47.75 92 ALA A C 1
ATOM 728 O O . ALA A 1 92 ? 14.964 -22.710 -17.335 1.00 47.75 92 ALA A O 1
ATOM 729 N N . ALA A 1 93 ? 12.831 -22.758 -16.658 1.00 50.28 93 ALA A N 1
ATOM 730 C CA . ALA A 1 93 ? 12.816 -24.192 -16.334 1.00 50.28 93 ALA A CA 1
ATOM 731 C C . ALA A 1 93 ? 12.155 -25.085 -17.403 1.00 50.28 93 ALA A C 1
ATOM 733 O O . ALA A 1 93 ? 11.821 -26.237 -17.134 1.00 50.28 93 ALA A O 1
ATOM 734 N N . THR A 1 94 ? 11.959 -24.591 -18.627 1.00 53.47 94 THR A N 1
ATOM 735 C CA . THR A 1 94 ? 11.481 -25.438 -19.732 1.00 53.47 94 THR A CA 1
ATOM 736 C C . THR A 1 94 ? 12.177 -25.065 -21.033 1.00 53.47 94 THR A C 1
ATOM 738 O O . THR A 1 94 ? 11.616 -24.426 -21.920 1.00 53.47 94 THR A O 1
ATOM 741 N N . ARG A 1 95 ? 13.440 -25.469 -21.128 1.00 44.53 95 ARG A N 1
ATOM 742 C CA . ARG A 1 95 ? 14.054 -25.862 -22.393 1.00 44.53 95 ARG A CA 1
ATOM 743 C C . ARG A 1 95 ? 14.634 -27.251 -22.167 1.00 44.53 95 ARG A C 1
ATOM 745 O O . ARG A 1 95 ? 15.680 -27.380 -21.539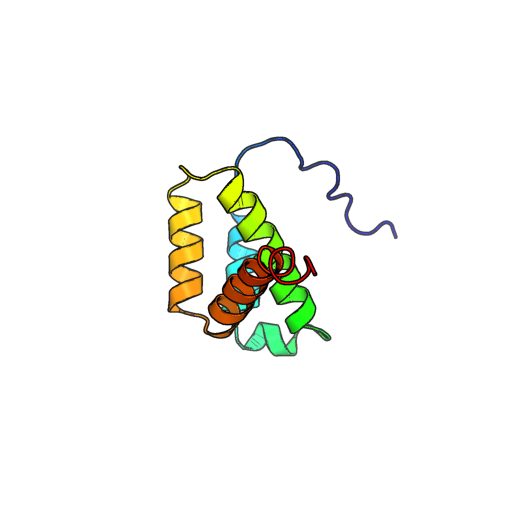 1.00 44.53 95 ARG A O 1
ATOM 752 N N . ASP A 1 96 ? 13.824 -28.230 -22.553 1.00 40.84 96 ASP A N 1
ATOM 753 C CA . ASP A 1 96 ? 14.265 -29.569 -22.947 1.00 40.84 96 ASP A CA 1
ATOM 754 C C . ASP A 1 96 ? 15.234 -29.452 -24.137 1.00 40.84 96 ASP A C 1
ATOM 756 O O . ASP A 1 96 ? 14.993 -28.558 -24.992 1.00 40.84 96 ASP A O 1
#